Protein AF-A0ABD3CZP3-F1 (afdb_monomer_lite)

Structure (mmCIF, N/CA/C/O backbone):
data_AF-A0ABD3CZP3-F1
#
_entry.id   AF-A0ABD3CZP3-F1
#
loop_
_atom_site.group_PDB
_atom_site.id
_atom_site.type_symbol
_atom_site.label_atom_id
_atom_site.label_alt_id
_atom_site.label_comp_id
_atom_site.label_asym_id
_atom_site.label_entity_id
_atom_site.label_seq_id
_atom_site.pdbx_PDB_ins_code
_atom_site.Cartn_x
_atom_site.Cartn_y
_atom_site.Cartn_z
_atom_site.occupancy
_atom_site.B_iso_or_equiv
_atom_site.auth_seq_id
_atom_site.auth_comp_id
_atom_site.auth_asym_id
_atom_site.auth_atom_id
_atom_site.pdbx_PDB_model_num
ATOM 1 N N . MET A 1 1 ? -23.658 2.442 -2.773 1.00 76.31 1 MET A N 1
ATOM 2 C CA . MET A 1 1 ? -23.200 3.839 -2.605 1.00 76.31 1 MET A CA 1
ATOM 3 C C . MET A 1 1 ? -21.712 3.777 -2.321 1.00 76.31 1 MET A C 1
ATOM 5 O O . MET A 1 1 ? -21.334 2.956 -1.500 1.00 76.31 1 MET A O 1
ATOM 9 N N . ILE A 1 2 ? -20.884 4.539 -3.035 1.00 85.75 2 ILE A N 1
ATOM 10 C CA . ILE A 1 2 ? -19.426 4.531 -2.840 1.00 85.75 2 ILE A CA 1
ATOM 11 C C . ILE A 1 2 ? -19.080 5.624 -1.828 1.00 85.75 2 ILE A C 1
ATOM 13 O O . ILE A 1 2 ? -19.487 6.775 -2.007 1.00 85.75 2 ILE A O 1
ATOM 17 N N . LEU A 1 3 ? -18.363 5.258 -0.766 1.00 90.56 3 LEU A N 1
ATOM 18 C CA . LEU A 1 3 ? -17.836 6.210 0.208 1.00 90.56 3 LEU A CA 1
ATOM 19 C C . LEU A 1 3 ? -16.544 6.825 -0.331 1.00 90.56 3 LEU A C 1
ATOM 21 O O . LEU A 1 3 ? -15.754 6.150 -0.986 1.00 90.56 3 LEU A O 1
ATOM 25 N N . HIS A 1 4 ? -16.357 8.116 -0.078 1.00 90.62 4 HIS A N 1
ATOM 26 C CA . HIS A 1 4 ? -15.197 8.861 -0.550 1.00 90.62 4 HIS A CA 1
ATOM 27 C C . HIS A 1 4 ? -14.473 9.470 0.640 1.00 90.62 4 HIS A C 1
ATOM 29 O O . HIS A 1 4 ? -15.063 10.235 1.402 1.00 90.62 4 HIS A O 1
ATOM 35 N N . LEU A 1 5 ? -13.182 9.173 0.748 1.00 89.88 5 LEU A N 1
ATOM 36 C CA . LEU A 1 5 ? -12.282 9.809 1.694 1.00 89.88 5 LEU A CA 1
ATOM 3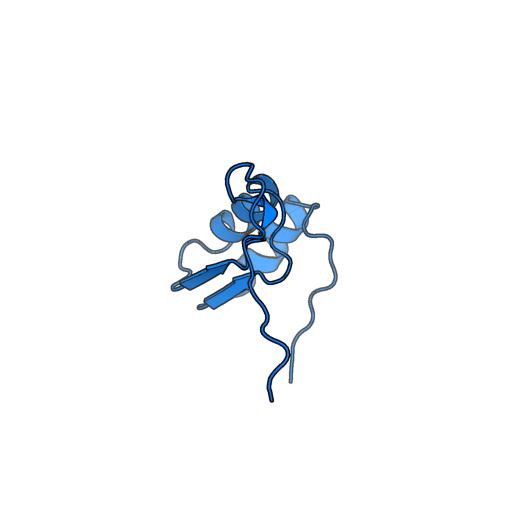7 C C . LEU A 1 5 ? -11.432 10.831 0.937 1.00 89.88 5 LEU A C 1
ATOM 39 O O . LEU A 1 5 ? -10.688 10.478 0.023 1.00 89.88 5 LEU A O 1
ATOM 43 N N . LYS A 1 6 ? -11.555 12.111 1.292 1.00 92.12 6 LYS A N 1
ATOM 44 C CA . LYS A 1 6 ? -10.710 13.170 0.733 1.00 92.12 6 LYS A CA 1
ATOM 45 C C . LYS A 1 6 ? -9.481 13.342 1.620 1.00 92.12 6 LYS A C 1
ATOM 47 O O . LYS A 1 6 ? -9.630 13.716 2.776 1.00 92.12 6 LYS A O 1
ATOM 52 N N . GLY A 1 7 ? -8.292 13.153 1.060 1.00 90.25 7 GLY A N 1
ATOM 53 C CA . GLY A 1 7 ? -7.031 13.373 1.763 1.00 90.25 7 GLY A CA 1
ATOM 54 C C . GLY A 1 7 ? -5.822 13.281 0.842 1.00 90.25 7 GLY A C 1
ATOM 55 O O . GLY A 1 7 ? -5.964 12.993 -0.347 1.00 90.25 7 GLY A O 1
ATOM 56 N N . ASP A 1 8 ? -4.644 13.539 1.405 1.00 90.38 8 ASP A N 1
ATOM 57 C CA . ASP A 1 8 ? -3.350 13.355 0.747 1.00 90.38 8 ASP A CA 1
ATOM 58 C C . ASP A 1 8 ? -2.670 12.109 1.325 1.00 90.38 8 ASP A C 1
ATOM 60 O O . ASP A 1 8 ? -2.530 11.978 2.538 1.00 90.38 8 ASP A O 1
ATOM 64 N N . ARG A 1 9 ? -2.215 11.194 0.464 1.00 89.62 9 ARG A N 1
ATOM 65 C CA . ARG A 1 9 ? -1.519 9.974 0.898 1.00 89.62 9 ARG A CA 1
ATOM 66 C C . ARG A 1 9 ? -0.147 10.242 1.524 1.00 89.62 9 ARG A C 1
ATOM 68 O O . ARG A 1 9 ? 0.423 9.345 2.137 1.00 89.62 9 ARG A O 1
ATOM 75 N N . LYS A 1 10 ? 0.410 11.440 1.321 1.00 92.00 10 LYS A N 1
ATOM 76 C CA . LYS A 1 10 ? 1.655 11.888 1.958 1.00 92.00 10 LYS A CA 1
ATOM 77 C C . LYS A 1 10 ? 1.435 12.432 3.371 1.00 92.00 10 LYS A C 1
ATOM 79 O O . LYS A 1 10 ? 2.412 12.650 4.080 1.00 92.00 10 LYS A O 1
ATOM 84 N N . ASP A 1 11 ? 0.185 12.618 3.794 1.00 95.25 11 ASP A N 1
ATOM 85 C CA . ASP A 1 11 ? -0.159 12.893 5.187 1.00 95.25 11 ASP A CA 1
ATOM 86 C C . ASP A 1 11 ? -0.358 11.564 5.932 1.00 95.25 11 ASP A C 1
ATOM 88 O O . ASP A 1 11 ? -1.442 10.980 5.961 1.00 95.25 11 ASP A O 1
ATOM 92 N N . PHE A 1 12 ? 0.734 11.040 6.486 1.00 94.31 12 PHE A N 1
ATOM 93 C CA . PHE A 1 12 ? 0.760 9.695 7.065 1.00 94.31 12 PHE A CA 1
ATOM 94 C C . PHE A 1 12 ? -0.120 9.556 8.308 1.00 94.31 12 PHE A C 1
ATOM 96 O O . PHE A 1 12 ? -0.739 8.510 8.499 1.00 94.31 12 PHE A O 1
ATOM 103 N N . GLU A 1 13 ? -0.222 10.607 9.121 1.00 94.62 13 GLU A N 1
ATOM 104 C CA . GLU A 1 13 ? -1.083 10.614 10.306 1.00 94.62 13 GLU A CA 1
ATOM 105 C C . GLU A 1 13 ? -2.560 10.602 9.901 1.00 94.62 13 GLU A C 1
ATOM 107 O O . GLU A 1 13 ? -3.361 9.842 10.460 1.00 94.62 13 GLU A O 1
ATOM 112 N N . PHE A 1 14 ? -2.927 11.378 8.875 1.00 93.75 14 PHE A N 1
ATOM 113 C CA . PHE A 1 14 ? -4.273 11.337 8.311 1.00 93.75 14 PHE A CA 1
ATOM 114 C C . PHE A 1 14 ? -4.611 9.953 7.746 1.00 93.75 14 PHE A C 1
ATOM 116 O O . PHE A 1 14 ? -5.684 9.421 8.036 1.00 93.75 14 PHE A O 1
ATOM 123 N N . VAL A 1 15 ? -3.703 9.351 6.970 1.00 93.00 15 VAL A N 1
ATOM 124 C CA . VAL A 1 15 ? -3.895 8.013 6.388 1.00 93.00 15 VAL A CA 1
ATOM 125 C C . VAL A 1 15 ? -4.099 6.975 7.487 1.00 93.00 15 VAL A C 1
ATOM 127 O O . VAL A 1 15 ? -5.084 6.239 7.448 1.00 93.00 15 VAL A O 1
ATOM 130 N N . LYS A 1 16 ? -3.223 6.952 8.500 1.00 93.12 16 LYS A N 1
ATOM 131 C CA . LYS A 1 16 ? -3.323 5.989 9.600 1.00 93.12 16 LYS A CA 1
ATOM 132 C C . LYS A 1 16 ? -4.634 6.127 10.358 1.00 93.12 16 LYS A C 1
ATOM 134 O O . LYS A 1 16 ? -5.338 5.135 10.536 1.00 93.12 16 LYS A O 1
ATOM 139 N N . SER A 1 17 ? -4.983 7.343 10.768 1.00 93.06 17 SER A N 1
ATOM 140 C CA . SER A 1 17 ? -6.189 7.590 11.565 1.00 93.06 17 SER A CA 1
ATOM 141 C C . SER A 1 17 ? -7.478 7.325 10.785 1.00 93.06 17 SER A C 1
ATOM 143 O O . SER A 1 17 ? -8.405 6.730 11.332 1.00 93.06 17 SER A O 1
ATOM 145 N N . SER A 1 18 ? -7.527 7.710 9.509 1.00 91.88 18 SER A N 1
ATOM 146 C CA . SER A 1 18 ? -8.729 7.562 8.684 1.00 91.88 18 SER A CA 1
ATOM 147 C C . SER A 1 18 ? -8.966 6.120 8.249 1.00 91.88 18 SER A C 1
ATOM 149 O O . SER A 1 18 ? -10.105 5.674 8.252 1.00 91.88 18 SER A O 1
ATOM 151 N N . LEU A 1 19 ? -7.911 5.381 7.887 1.00 92.38 19 LEU A N 1
ATOM 152 C CA . LEU A 1 19 ? -8.051 3.992 7.442 1.00 92.38 19 LEU A CA 1
ATOM 153 C C . LEU A 1 19 ? -8.238 3.021 8.606 1.00 92.38 19 LEU A C 1
ATOM 155 O O . LEU A 1 19 ? -9.010 2.086 8.465 1.00 92.38 19 LEU A O 1
ATOM 159 N N . SER A 1 20 ? -7.616 3.260 9.767 1.00 88.50 20 SER A N 1
ATOM 160 C CA . SER A 1 20 ? -7.814 2.401 10.952 1.00 88.50 20 SER A CA 1
ATOM 161 C C . SER A 1 20 ? -9.265 2.392 11.447 1.00 88.50 20 SER A C 1
ATOM 163 O O . SER A 1 20 ? -9.681 1.463 12.137 1.00 88.50 20 SER A O 1
ATOM 165 N N . ALA A 1 21 ? -10.031 3.441 11.136 1.00 79.69 21 ALA A N 1
ATOM 166 C CA . ALA A 1 21 ? -11.452 3.525 11.459 1.00 79.69 21 ALA A CA 1
ATOM 167 C C . ALA A 1 21 ? -12.332 2.669 10.527 1.00 79.69 21 ALA A C 1
ATOM 169 O O . ALA A 1 21 ? -13.499 2.434 10.836 1.00 79.69 21 ALA A O 1
ATOM 170 N N . GLU A 1 22 ? -11.780 2.205 9.407 1.00 72.62 22 GLU A N 1
ATOM 171 C CA . GLU A 1 22 ? -12.492 1.537 8.326 1.00 72.62 22 GLU A CA 1
ATOM 172 C C . GLU A 1 22 ? -12.027 0.072 8.216 1.00 72.62 22 GLU A C 1
ATOM 174 O O . GLU A 1 22 ? -10.838 -0.234 8.139 1.00 72.62 22 GLU A O 1
ATOM 179 N N . GLY A 1 23 ? -12.968 -0.874 8.223 1.00 81.56 23 GLY A N 1
ATOM 180 C CA . GLY A 1 23 ? -12.666 -2.308 8.141 1.00 81.56 23 GLY A CA 1
ATOM 181 C C . GLY A 1 23 ? -12.544 -2.787 6.697 1.00 81.56 23 GLY A C 1
ATOM 182 O O . GLY A 1 23 ? -13.511 -3.321 6.161 1.00 81.56 23 GLY A O 1
ATOM 183 N N . PHE A 1 24 ? -11.390 -2.581 6.058 1.00 92.69 24 PHE A N 1
ATOM 184 C CA . PHE A 1 24 ? -11.145 -3.062 4.693 1.00 92.69 24 PHE A CA 1
ATOM 185 C C . PHE A 1 24 ? -10.540 -4.468 4.670 1.00 92.69 24 PHE A C 1
ATOM 187 O O . PHE A 1 24 ? -9.520 -4.713 5.310 1.00 92.69 24 PHE A O 1
ATOM 194 N N . ASP A 1 25 ? -11.109 -5.347 3.843 1.00 95.00 25 ASP A N 1
ATOM 195 C CA . ASP A 1 25 ? -10.559 -6.686 3.585 1.00 95.00 25 ASP A CA 1
ATOM 196 C C . ASP A 1 25 ? -9.524 -6.675 2.443 1.00 95.00 25 ASP A C 1
ATOM 198 O O . ASP A 1 25 ? -8.549 -7.428 2.457 1.00 95.00 25 ASP A O 1
ATOM 202 N N . VAL A 1 26 ? -9.707 -5.791 1.450 1.00 96.00 26 VAL A N 1
ATOM 203 C CA . VAL A 1 26 ? -8.858 -5.693 0.250 1.00 96.00 26 VAL A CA 1
ATOM 204 C C . VAL A 1 26 ? -8.588 -4.235 -0.123 1.00 96.00 26 VAL A C 1
ATOM 206 O O . VAL A 1 26 ? -9.510 -3.420 -0.173 1.00 96.00 26 VAL A O 1
ATOM 209 N N . VAL A 1 27 ? -7.335 -3.920 -0.464 1.00 94.69 27 VAL A N 1
ATOM 210 C CA . VAL A 1 27 ? -6.922 -2.604 -0.981 1.00 94.69 27 VAL A CA 1
ATOM 211 C C . VAL A 1 27 ? -6.351 -2.734 -2.392 1.00 94.69 27 VAL A C 1
ATOM 213 O O . VAL A 1 27 ? -5.470 -3.552 -2.640 1.00 94.69 27 VAL A O 1
ATOM 216 N N . TYR A 1 28 ? -6.821 -1.874 -3.300 1.00 95.12 28 TYR A N 1
ATOM 217 C CA . TYR A 1 28 ? -6.257 -1.676 -4.639 1.00 95.12 28 TYR A CA 1
ATOM 218 C C . TYR A 1 28 ? -5.492 -0.346 -4.671 1.00 95.12 28 TYR A C 1
ATOM 220 O O . TYR A 1 28 ? -6.094 0.714 -4.860 1.00 95.12 28 TYR A O 1
ATOM 228 N N . ASP A 1 29 ? -4.170 -0.375 -4.492 1.00 93.38 29 ASP A N 1
ATOM 229 C CA . ASP A 1 29 ? -3.336 0.828 -4.592 1.00 93.38 29 ASP A CA 1
ATOM 230 C C . ASP A 1 29 ? -2.929 1.079 -6.048 1.00 93.38 29 ASP A C 1
ATOM 232 O O . ASP A 1 29 ? -1.868 0.668 -6.518 1.00 93.38 29 ASP A O 1
ATOM 236 N N . ILE A 1 30 ? -3.829 1.743 -6.775 1.00 91.00 30 ILE A N 1
ATOM 237 C CA . ILE A 1 30 ? -3.650 2.104 -8.190 1.00 91.00 30 ILE A CA 1
ATOM 238 C C . ILE A 1 30 ? -2.661 3.265 -8.348 1.00 91.00 30 ILE A C 1
ATOM 240 O O . IL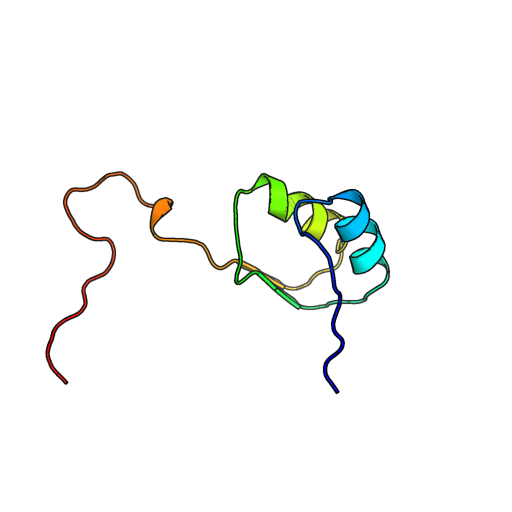E A 1 30 ? -1.946 3.344 -9.341 1.00 91.00 30 ILE A O 1
ATOM 244 N N . ASN A 1 31 ? -2.601 4.163 -7.363 1.00 8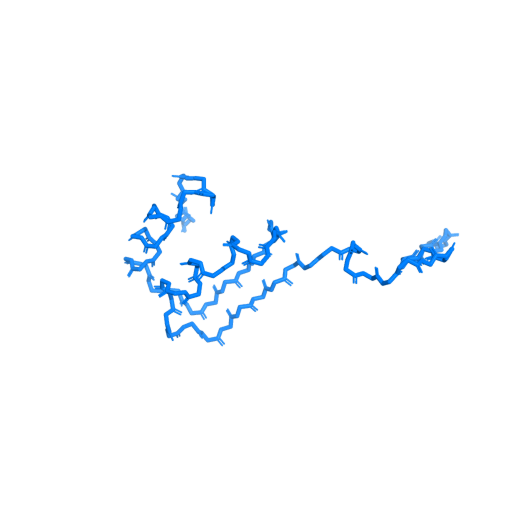2.12 31 ASN A N 1
ATOM 245 C CA . ASN A 1 31 ? -1.725 5.335 -7.388 1.00 82.12 31 ASN A CA 1
ATOM 246 C C . ASN A 1 31 ? -0.401 5.065 -6.667 1.00 82.12 31 ASN A C 1
ATOM 248 O O . ASN A 1 31 ? 0.174 5.994 -6.087 1.00 82.12 31 ASN A O 1
ATOM 252 N N . GLY A 1 32 ? 0.030 3.799 -6.653 1.00 71.62 32 GLY A N 1
ATOM 253 C CA . GLY A 1 32 ? 1.237 3.334 -5.989 1.00 71.62 32 GLY A CA 1
ATOM 254 C C . GLY A 1 32 ? 2.423 4.242 -6.304 1.00 71.62 32 GLY A C 1
ATOM 255 O O . GLY A 1 32 ? 2.722 4.519 -7.465 1.00 71.62 32 GLY A O 1
ATOM 256 N N . GLY A 1 33 ? 3.036 4.780 -5.252 1.00 79.88 33 GLY A N 1
ATOM 257 C CA . GLY A 1 33 ? 4.143 5.725 -5.351 1.00 79.88 33 GLY A CA 1
ATOM 258 C C . GLY A 1 33 ? 5.462 5.087 -4.932 1.00 79.88 33 GLY A C 1
ATOM 259 O O . GLY A 1 33 ? 5.861 4.031 -5.408 1.00 79.88 33 GLY A O 1
ATOM 260 N N . GLU A 1 34 ? 6.164 5.748 -4.023 1.00 83.56 34 GLU A N 1
ATOM 261 C CA . GLU A 1 34 ? 7.335 5.174 -3.363 1.00 83.56 34 GLU A CA 1
ATOM 262 C C . GLU A 1 34 ? 6.914 4.231 -2.227 1.00 83.56 34 GLU A C 1
ATOM 264 O O . GLU A 1 34 ? 5.838 4.382 -1.650 1.00 83.56 34 GLU A O 1
ATOM 269 N N . ALA A 1 35 ? 7.781 3.292 -1.840 1.00 82.50 35 ALA A N 1
ATOM 270 C CA . ALA A 1 35 ? 7.490 2.365 -0.740 1.00 82.50 35 ALA A CA 1
ATOM 271 C C . ALA A 1 35 ? 7.087 3.091 0.563 1.00 82.50 35 ALA A C 1
ATOM 273 O O . ALA A 1 35 ? 6.189 2.644 1.272 1.00 82.50 35 ALA A O 1
ATOM 274 N N . VAL A 1 36 ? 7.661 4.274 0.816 1.00 89.00 36 VAL A N 1
ATOM 275 C CA . VAL A 1 36 ? 7.398 5.081 2.022 1.00 89.00 36 VAL A CA 1
ATOM 276 C C . VAL A 1 36 ? 5.939 5.527 2.155 1.00 89.00 36 VAL A C 1
ATOM 278 O O . VAL A 1 36 ? 5.480 5.801 3.256 1.00 89.00 36 VAL A O 1
ATOM 281 N N . VAL A 1 37 ? 5.193 5.614 1.045 1.00 90.19 37 VAL A N 1
ATOM 282 C CA . VAL A 1 37 ? 3.771 6.000 1.066 1.00 90.19 37 VAL A CA 1
ATOM 283 C C . VAL A 1 37 ? 2.828 4.793 1.135 1.00 90.19 37 VAL A C 1
ATOM 285 O O . VAL A 1 37 ? 1.609 4.971 1.095 1.00 90.19 37 VAL A O 1
ATOM 288 N N . VAL A 1 38 ? 3.372 3.574 1.191 1.00 92.19 38 VAL A N 1
ATOM 289 C CA . VAL A 1 38 ? 2.625 2.315 1.346 1.00 92.19 38 VAL A CA 1
ATOM 290 C C . VAL A 1 38 ? 2.612 1.875 2.809 1.00 92.19 38 VAL A C 1
ATOM 292 O O . VAL A 1 38 ? 1.570 1.448 3.303 1.00 92.19 38 VAL A O 1
ATOM 295 N N . GLU A 1 39 ? 3.731 2.041 3.521 1.00 92.19 39 GLU A N 1
ATOM 296 C CA . GLU A 1 39 ? 3.877 1.642 4.930 1.00 92.19 39 G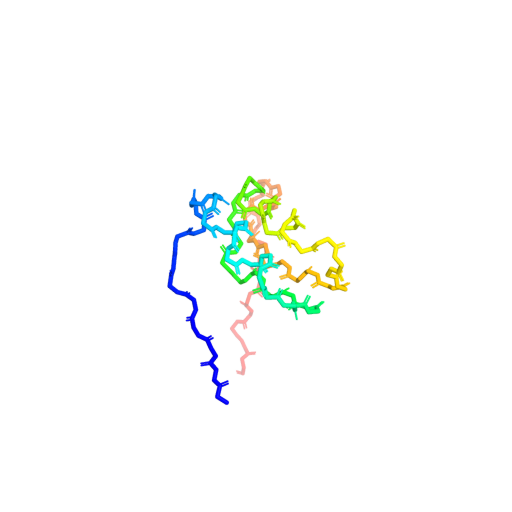LU A CA 1
ATOM 297 C C . GLU A 1 39 ? 2.737 2.149 5.836 1.00 92.19 39 GLU A C 1
ATOM 299 O O . GLU A 1 39 ? 2.144 1.332 6.541 1.00 92.19 39 GLU A O 1
ATOM 304 N N . PRO A 1 40 ? 2.310 3.431 5.776 1.00 93.25 40 PRO A N 1
ATOM 305 C CA . PRO A 1 40 ? 1.247 3.926 6.649 1.00 93.25 40 PRO A CA 1
ATOM 306 C C . PRO A 1 40 ? -0.114 3.262 6.411 1.00 93.25 40 PRO A C 1
ATOM 308 O O . PRO A 1 40 ? -0.934 3.222 7.323 1.00 93.25 40 PRO A O 1
ATOM 311 N N . ILE A 1 41 ? -0.365 2.756 5.199 1.00 93.12 41 ILE A N 1
ATOM 312 C CA . ILE A 1 41 ? -1.618 2.080 4.837 1.00 93.12 41 ILE A CA 1
ATOM 313 C C . ILE A 1 41 ? -1.635 0.668 5.427 1.00 93.12 41 ILE A C 1
ATOM 315 O O . ILE A 1 41 ? -2.635 0.262 6.012 1.00 93.12 41 ILE A O 1
ATOM 319 N N . LEU A 1 42 ? -0.526 -0.065 5.292 1.00 92.88 42 LEU A N 1
ATOM 320 C CA . LEU A 1 42 ? -0.396 -1.419 5.834 1.00 92.88 42 LEU A CA 1
ATOM 321 C C . LEU A 1 42 ? -0.407 -1.411 7.367 1.00 92.88 42 LEU A C 1
ATOM 323 O O . LEU A 1 42 ? -1.077 -2.240 7.975 1.00 92.88 42 LEU A O 1
ATOM 327 N N . ASP A 1 43 ? 0.254 -0.428 7.984 1.00 93.38 43 ASP A N 1
ATOM 328 C CA . ASP A 1 43 ? 0.227 -0.220 9.436 1.00 93.38 43 ASP A CA 1
ATOM 329 C C . ASP A 1 43 ? -1.195 0.029 9.965 1.00 93.38 43 ASP A C 1
ATOM 331 O O . ASP A 1 43 ? -1.539 -0.410 11.062 1.00 93.38 43 ASP A O 1
ATOM 335 N N . ALA A 1 44 ? -2.016 0.759 9.204 1.00 94.06 44 ALA A N 1
ATOM 336 C CA . ALA A 1 44 ? -3.390 1.089 9.581 1.00 94.06 44 ALA A CA 1
ATOM 337 C C . ALA A 1 44 ? -4.355 -0.098 9.446 1.00 94.06 44 ALA A C 1
ATOM 339 O O . ALA A 1 44 ? -5.414 -0.108 10.070 1.00 94.06 44 ALA A O 1
ATOM 340 N N . LEU A 1 45 ? -4.003 -1.090 8.624 1.00 94.75 45 LEU A N 1
ATOM 341 C CA . LEU A 1 45 ? -4.863 -2.212 8.253 1.00 94.75 45 LEU A CA 1
ATOM 342 C C . LEU A 1 45 ? -4.164 -3.551 8.557 1.00 94.75 45 LEU A C 1
ATOM 344 O O . LEU A 1 45 ? -3.881 -4.327 7.643 1.00 94.75 45 LEU A O 1
ATOM 348 N N . PRO A 1 46 ? -3.902 -3.874 9.840 1.00 92.38 46 PRO A N 1
ATOM 349 C CA . PRO A 1 46 ? -3.114 -5.051 10.222 1.00 92.38 46 PRO A CA 1
ATOM 350 C C . PRO A 1 46 ? -3.783 -6.392 9.883 1.00 92.38 46 PRO A C 1
ATOM 352 O O . PRO A 1 46 ? -3.111 -7.420 9.862 1.00 92.38 46 PRO A O 1
ATOM 355 N N . ASN A 1 47 ? -5.095 -6.389 9.632 1.00 93.62 47 ASN A N 1
ATOM 356 C CA . ASN A 1 47 ? -5.885 -7.581 9.310 1.00 93.62 47 ASN A CA 1
ATOM 357 C C . ASN A 1 47 ? -6.259 -7.665 7.821 1.00 93.62 47 ASN A C 1
ATOM 359 O O . ASN A 1 47 ? -7.149 -8.432 7.468 1.00 93.62 47 ASN A O 1
ATOM 363 N N . LEU A 1 48 ? -5.632 -6.855 6.963 1.00 95.12 48 LEU A N 1
ATOM 364 C CA . LEU A 1 48 ? -5.932 -6.834 5.537 1.00 95.12 48 LEU A CA 1
ATOM 365 C C . LEU A 1 48 ? -5.645 -8.202 4.902 1.00 95.12 48 LEU A C 1
ATOM 367 O O . LEU A 1 48 ? -4.551 -8.745 5.059 1.00 95.12 48 LEU A O 1
ATOM 371 N N . GLU A 1 49 ? -6.597 -8.744 4.146 1.00 96.56 49 GLU A N 1
ATOM 372 C CA . GLU A 1 49 ? -6.420 -10.040 3.489 1.00 96.56 49 GLU A CA 1
ATOM 373 C C . GLU A 1 49 ? -5.543 -9.920 2.241 1.00 96.56 49 GLU A C 1
ATOM 375 O O . GLU A 1 49 ? -4.697 -10.778 1.981 1.00 96.56 49 GLU A O 1
ATOM 380 N N . GLN A 1 50 ? -5.749 -8.864 1.446 1.00 96.69 50 GLN A N 1
ATOM 381 C CA . GLN A 1 50 ? -5.006 -8.643 0.205 1.00 96.69 50 GLN A CA 1
ATOM 382 C C . GLN A 1 50 ? -4.680 -7.171 -0.033 1.00 96.69 50 GLN A C 1
ATOM 384 O O . GLN A 1 50 ? -5.537 -6.288 0.039 1.00 96.69 50 GLN A O 1
ATOM 389 N N . TYR A 1 51 ? -3.432 -6.932 -0.425 1.00 95.31 51 TYR A N 1
ATOM 390 C CA . TYR A 1 51 ? -2.957 -5.638 -0.890 1.00 95.31 51 TYR A CA 1
ATOM 391 C C . TYR A 1 51 ? -2.482 -5.754 -2.338 1.00 95.31 51 TYR A C 1
ATOM 393 O O . TYR A 1 51 ? -1.456 -6.371 -2.628 1.00 95.31 51 TYR A O 1
ATOM 401 N N . ILE A 1 52 ? -3.246 -5.176 -3.259 1.00 95.38 52 ILE A N 1
ATOM 402 C CA . ILE A 1 52 ? -2.980 -5.217 -4.695 1.00 95.38 52 ILE A CA 1
ATOM 403 C C . ILE A 1 52 ? -2.298 -3.908 -5.074 1.00 95.38 52 ILE A C 1
ATOM 405 O O . ILE A 1 52 ? -2.934 -2.858 -5.161 1.00 95.38 52 ILE A O 1
ATOM 409 N N . TYR A 1 53 ? -0.987 -3.981 -5.287 1.00 93.19 53 TYR A N 1
ATOM 410 C CA . TYR A 1 53 ? -0.152 -2.828 -5.597 1.00 93.19 53 TYR A CA 1
ATOM 411 C C . TYR A 1 53 ? 0.076 -2.683 -7.102 1.00 93.19 53 TYR A C 1
ATOM 413 O O . TYR A 1 53 ? 0.650 -3.569 -7.743 1.00 93.19 53 TYR A O 1
ATOM 421 N N . CYS A 1 54 ? -0.324 -1.544 -7.666 1.00 91.12 54 CYS A N 1
ATOM 422 C CA . CYS A 1 54 ? -0.022 -1.208 -9.050 1.00 91.12 54 CYS A CA 1
ATOM 423 C C . CYS A 1 54 ? 1.360 -0.550 -9.137 1.00 91.12 54 CYS A C 1
ATOM 425 O O . CYS A 1 54 ? 1.504 0.663 -8.994 1.00 91.12 54 CYS A O 1
ATOM 427 N N . SER A 1 55 ? 2.387 -1.364 -9.382 1.00 84.94 55 SER A N 1
ATOM 428 C CA . SER A 1 55 ? 3.733 -0.862 -9.666 1.00 84.94 55 SER A CA 1
ATOM 429 C C . SER A 1 55 ? 3.812 -0.192 -11.046 1.00 84.94 55 SER A C 1
ATOM 431 O O . SER A 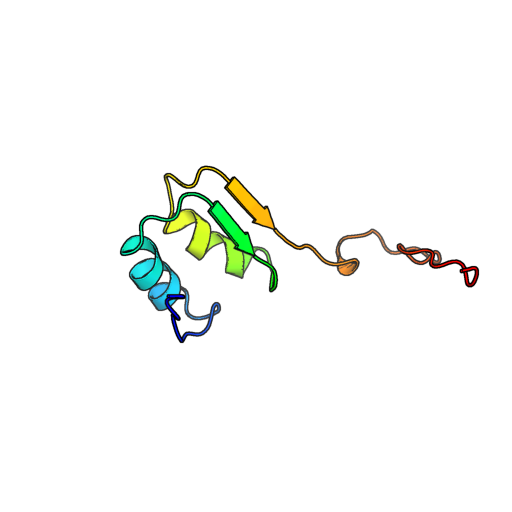1 55 ? 2.896 -0.284 -11.863 1.00 84.94 55 SER A O 1
ATOM 433 N N . SER A 1 56 ? 4.938 0.461 -11.330 1.00 84.69 56 SER A N 1
ATOM 434 C CA . SER A 1 56 ? 5.214 1.073 -12.631 1.00 84.69 56 SER A CA 1
ATOM 435 C C . SER A 1 56 ? 6.355 0.367 -13.358 1.00 84.69 56 SER A C 1
ATOM 437 O O . SER A 1 56 ? 7.194 -0.290 -12.745 1.00 84.69 56 SER A O 1
ATOM 439 N N . ALA A 1 57 ? 6.457 0.592 -14.669 1.00 83.56 57 ALA A N 1
ATOM 440 C CA . ALA A 1 57 ? 7.607 0.170 -15.468 1.00 83.56 57 ALA A CA 1
ATOM 441 C C . ALA A 1 57 ? 8.955 0.742 -14.968 1.00 83.56 57 ALA A C 1
ATOM 443 O O . ALA A 1 57 ? 10.015 0.255 -15.351 1.00 83.56 57 ALA A O 1
ATOM 444 N N . GLY A 1 58 ? 8.936 1.750 -14.087 1.00 79.19 58 GLY A N 1
ATOM 445 C CA . GLY A 1 58 ? 10.140 2.324 -13.490 1.00 79.19 58 GLY A CA 1
AT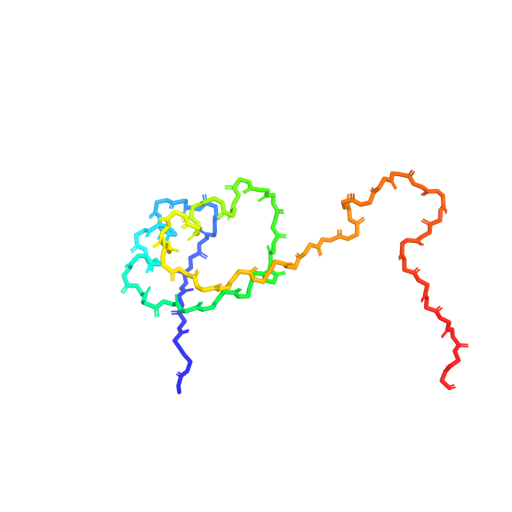OM 446 C C . GLY A 1 58 ? 10.904 1.382 -12.553 1.00 79.19 58 GLY A C 1
ATOM 447 O O . GLY A 1 58 ? 12.048 1.679 -12.226 1.00 79.19 58 GLY A O 1
ATOM 448 N N . VAL A 1 59 ? 10.314 0.255 -12.130 1.00 82.81 59 VAL A N 1
ATOM 449 C CA . VAL A 1 59 ? 11.008 -0.731 -11.277 1.00 82.81 59 VAL A CA 1
ATOM 450 C C . VAL A 1 59 ? 11.900 -1.697 -12.059 1.00 82.81 59 VAL A C 1
ATOM 452 O O . VAL A 1 59 ? 12.692 -2.420 -11.454 1.00 82.81 59 VAL A O 1
ATOM 455 N N . TYR A 1 60 ? 11.781 -1.740 -13.389 1.00 84.94 60 TYR A N 1
ATOM 456 C CA . TYR A 1 60 ? 12.654 -2.571 -14.211 1.00 84.94 60 TYR A CA 1
ATOM 457 C C . TYR A 1 60 ? 14.084 -2.016 -14.218 1.00 84.94 60 TYR A C 1
ATOM 459 O O . TYR A 1 60 ? 14.313 -0.808 -14.143 1.00 84.94 60 TYR A O 1
ATOM 467 N N . LEU A 1 61 ? 15.066 -2.913 -14.343 1.00 85.50 61 LEU A N 1
ATOM 468 C CA . LEU A 1 61 ? 16.452 -2.512 -14.573 1.00 85.50 61 LEU A CA 1
ATOM 469 C C . LEU A 1 61 ? 16.552 -1.690 -15.861 1.00 85.50 61 LEU A C 1
ATOM 471 O O . LEU A 1 61 ? 15.849 -1.960 -16.837 1.00 85.50 61 LEU A O 1
ATOM 475 N N . LYS A 1 62 ? 17.466 -0.712 -15.871 1.00 86.31 62 LYS A N 1
ATOM 476 C CA . LYS A 1 62 ? 17.756 0.059 -17.082 1.00 86.31 62 LYS A CA 1
ATOM 477 C C . LYS A 1 62 ? 18.121 -0.895 -18.217 1.00 86.31 62 LYS A C 1
ATOM 479 O O . LYS A 1 62 ? 19.013 -1.727 -18.074 1.00 86.31 62 LYS A O 1
ATOM 484 N N . SER A 1 63 ? 17.418 -0.741 -19.327 1.00 86.38 63 SER A N 1
ATOM 485 C CA . SER A 1 63 ? 17.545 -1.549 -20.530 1.00 86.38 63 SER A CA 1
ATOM 486 C C . SER A 1 63 ? 17.277 -0.657 -21.736 1.00 86.38 63 SER A C 1
ATOM 488 O O . SER A 1 63 ? 16.487 0.283 -21.641 1.00 86.38 63 SER A O 1
ATOM 490 N N . ASP A 1 64 ? 17.910 -0.970 -22.864 1.00 88.12 64 ASP A N 1
ATOM 491 C CA . ASP A 1 64 ? 17.610 -0.337 -24.155 1.00 88.12 64 ASP A CA 1
ATOM 492 C C . ASP A 1 64 ? 16.292 -0.858 -24.757 1.00 88.12 64 ASP A C 1
ATOM 494 O O . ASP A 1 64 ? 15.762 -0.293 -25.712 1.00 88.12 64 ASP A O 1
ATOM 498 N N . TYR A 1 65 ? 15.744 -1.938 -24.192 1.00 81.81 65 TYR A N 1
ATOM 499 C CA . TYR A 1 65 ? 14.464 -2.509 -24.590 1.00 81.81 65 TYR A CA 1
ATOM 500 C C . TYR A 1 65 ? 13.335 -1.947 -23.730 1.00 81.81 65 TYR A C 1
ATOM 502 O O . TYR A 1 65 ? 13.424 -1.931 -22.500 1.00 81.81 65 TYR A O 1
ATOM 510 N N . LEU A 1 66 ? 12.244 -1.533 -24.381 1.00 81.56 66 LEU A N 1
ATOM 511 C CA . LEU A 1 66 ? 11.032 -1.133 -23.677 1.00 81.56 66 LEU A CA 1
ATOM 512 C C . LEU A 1 66 ? 10.451 -2.339 -22.915 1.00 81.56 66 LEU A C 1
ATOM 514 O O . LEU A 1 66 ? 10.368 -3.432 -23.477 1.00 81.56 66 LEU A O 1
ATOM 518 N N . PRO A 1 67 ? 10.003 -2.152 -21.662 1.00 76.31 67 PRO A N 1
ATOM 519 C CA . PRO A 1 67 ? 9.415 -3.226 -20.859 1.00 76.31 67 PRO A CA 1
ATOM 520 C C . PRO A 1 67 ? 8.031 -3.664 -21.358 1.00 76.31 67 PRO A C 1
ATOM 522 O O . PRO A 1 67 ? 7.496 -4.674 -20.909 1.00 76.31 67 PRO A O 1
ATOM 525 N N . GLN A 1 68 ? 7.452 -2.901 -22.283 1.00 75.81 68 GLN A N 1
ATOM 526 C CA . GLN A 1 68 ? 6.160 -3.141 -22.902 1.00 75.81 68 GLN A CA 1
ATOM 527 C C . GLN A 1 68 ? 6.329 -3.178 -24.421 1.00 75.81 68 GLN A C 1
ATOM 529 O O . GLN A 1 68 ? 6.965 -2.301 -25.007 1.00 75.81 68 GLN A O 1
ATOM 534 N N . PHE A 1 69 ? 5.756 -4.201 -25.047 1.00 78.12 69 PHE A N 1
ATOM 535 C CA . PHE A 1 69 ? 5.682 -4.333 -26.495 1.00 78.12 69 PHE A CA 1
ATOM 536 C C . PHE A 1 69 ? 4.214 -4.284 -26.906 1.00 78.12 69 PHE A C 1
ATOM 538 O O . PHE A 1 69 ? 3.423 -5.127 -26.488 1.00 78.12 69 PHE A O 1
ATOM 545 N N . GLU A 1 70 ? 3.858 -3.296 -27.717 1.00 72.88 70 GLU A N 1
ATOM 546 C CA . GLU A 1 70 ? 2.533 -3.174 -28.315 1.00 72.88 70 GLU A CA 1
ATOM 547 C C . GLU A 1 70 ? 2.688 -3.382 -29.825 1.00 72.88 70 GLU A C 1
ATOM 549 O O . GLU A 1 70 ? 3.320 -2.576 -30.510 1.00 72.88 70 GLU A O 1
ATOM 554 N N . SER A 1 71 ? 2.178 -4.495 -30.358 1.00 78.62 71 SER A N 1
ATOM 555 C CA . SER A 1 71 ? 2.139 -4.698 -31.807 1.00 78.62 71 SER A CA 1
ATOM 556 C C . SER A 1 71 ? 0.934 -3.971 -32.393 1.00 78.62 71 SER A C 1
ATOM 558 O O . SER A 1 71 ? -0.200 -4.266 -32.021 1.00 78.62 71 SER A O 1
ATOM 560 N N . LEU A 1 72 ? 1.172 -3.083 -33.360 1.00 69.38 72 LEU A N 1
ATOM 561 C CA . LEU A 1 72 ? 0.141 -2.538 -34.247 1.00 69.38 72 LEU A CA 1
ATOM 562 C C . LEU A 1 72 ? -0.404 -3.654 -35.150 1.00 69.38 72 LEU A C 1
ATOM 564 O O . LEU A 1 72 ? 0.040 -3.799 -36.282 1.00 69.38 72 LEU A O 1
ATOM 568 N N . LEU A 1 73 ? -1.314 -4.472 -34.627 1.00 57.59 73 LEU A N 1
ATOM 569 C CA . LEU A 1 73 ? -2.172 -5.393 -35.376 1.00 57.59 73 LEU A CA 1
ATOM 570 C C . LEU A 1 73 ? -3.350 -5.784 -34.469 1.00 57.59 73 LEU A C 1
ATOM 572 O O . LEU A 1 73 ? -3.280 -6.747 -33.706 1.00 57.59 73 LEU A O 1
ATOM 576 N N . MET A 1 74 ? -4.409 -4.975 -34.547 1.00 48.38 74 MET A N 1
ATOM 577 C CA . MET A 1 74 ? -5.790 -5.459 -34.480 1.00 48.38 74 MET A CA 1
ATOM 578 C C . MET A 1 74 ? -6.259 -5.737 -35.904 1.00 48.38 74 MET A C 1
ATOM 580 O O . MET A 1 74 ? -5.880 -4.942 -36.796 1.00 48.38 74 MET A O 1
#

Secondary structure (DSSP, 8-state):
--------TT-HHHHHHHHHTS--SEEEETT---GGGTHHHHHH-TT-SEEEE---GGGSPP-SS-S----S--

Organism: NCBI:txid1961234

Radius of gyration: 16.32 Å; chains: 1; bounding box: 41×23×47 Å

pLDDT: mean 87.16, std 8.91, range [48.38, 96.69]

Sequence (74 aa):
MILHLKGDRKDFEFVKSSLSAEGFDVVYDINGGEAVVVEPILDALPNLEQYIYCSSAGVYLKSDYLPQFESLLM

Foldseek 3Di:
DDDDDDDDLVPLVCLLVVLLVPQEQEDAAQVADDPVSVVSNCNSHVNHNYYHYDDDQVPDDDDPDRPDDDDPDD